Protein AF-A0A285PYS0-F1 (afdb_monomer_lite)

pLDDT: mean 91.94, std 9.46, range [36.16, 98.25]

Sequence (140 aa):
MATPYITSVTALCLIHPGRRFKPFWHPVGSPDKWHIAGQNYPDTSSFFGGQELVDVSEILAKWDVETPLCISASYERAVFDFLHNHIELNNQVVPNVQPSDINDVVDFGRVLGWVSDWEKSGRLRRGPAMRAWLETEDFR

Radius of gyration: 14.46 Å; chains: 1; bounding box: 35×41×35 Å

Secondary structure (DSSP, 8-state):
-PPP-B-HHHHHTSPPTT-SS-SS-S----GGG--BBTTTB---HHHHTTTTEEE-HHHHHHTT---S--EEE-HHHHHHHHHIIIIIIT--PPPS--GGGTTTTS-HHHHHHHHHHHHHTT--SSHHHHHHHHT-----

Foldseek 3Di:
DADKAFAAVLLLQFQAPPHPDRLAPDHSDAPVPTAIDPPNADHPCVLAVCPQKGFCQVVCVVVVHDDPHGIYGHPLVRLLSQCCRACQVPVHDRPDDALVSGVVRYDLVVSLVSLVVCVVVVNGPRSVVSVCRNPDDPPD

Structure (mmCIF, N/CA/C/O backbone):
data_AF-A0A285PYS0-F1
#
_entry.id   AF-A0A285PYS0-F1
#
loop_
_atom_site.group_PDB
_atom_site.id
_atom_site.type_symbol
_atom_site.label_atom_id
_atom_site.label_alt_id
_atom_site.label_comp_id
_atom_site.label_asym_id
_atom_site.label_entity_id
_atom_site.label_seq_id
_atom_site.pdbx_PDB_ins_code
_atom_site.Cartn_x
_atom_site.Cartn_y
_atom_site.Cartn_z
_atom_site.occupancy
_atom_site.B_iso_or_equiv
_atom_site.auth_seq_id
_atom_site.auth_comp_id
_atom_site.auth_asym_id
_atom_site.auth_atom_id
_atom_site.pdbx_PDB_model_num
ATOM 1 N N . MET A 1 1 ? -6.556 -17.733 -4.232 1.00 53.75 1 MET A N 1
ATOM 2 C CA . MET A 1 1 ? -5.281 -17.232 -3.678 1.00 53.75 1 MET A CA 1
ATOM 3 C C . MET A 1 1 ? -5.115 -15.804 -4.155 1.00 53.75 1 MET A C 1
ATOM 5 O O . MET A 1 1 ? -5.383 -15.566 -5.327 1.00 53.75 1 MET A O 1
ATOM 9 N N . ALA A 1 2 ? -4.786 -14.871 -3.261 1.00 71.25 2 ALA A N 1
ATOM 10 C CA . ALA A 1 2 ? -4.472 -13.500 -3.655 1.00 71.25 2 ALA A CA 1
ATOM 11 C C . ALA A 1 2 ? -3.157 -13.488 -4.448 1.00 71.25 2 ALA A C 1
ATOM 13 O O . ALA A 1 2 ? -2.233 -14.234 -4.122 1.00 71.25 2 ALA A O 1
ATOM 14 N N . THR A 1 3 ? -3.097 -12.693 -5.513 1.00 83.25 3 THR A N 1
ATOM 15 C CA . THR A 1 3 ? -1.880 -12.512 -6.312 1.00 83.25 3 THR A CA 1
ATOM 16 C C . THR A 1 3 ? -0.837 -11.794 -5.456 1.00 83.25 3 THR A C 1
ATOM 18 O O . THR A 1 3 ? -1.152 -10.710 -4.971 1.00 83.25 3 THR A O 1
ATOM 21 N N . PRO A 1 4 ? 0.377 -12.338 -5.257 1.00 93.50 4 PRO A N 1
ATOM 22 C CA . PRO A 1 4 ? 1.436 -11.625 -4.548 1.00 93.50 4 PRO A CA 1
ATOM 23 C C . PRO A 1 4 ? 1.763 -10.298 -5.238 1.00 93.50 4 PRO A C 1
ATOM 25 O O . PRO A 1 4 ? 1.860 -10.245 -6.466 1.00 93.50 4 PRO A O 1
ATOM 28 N N . TYR A 1 5 ? 1.947 -9.238 -4.454 1.00 96.62 5 TYR A N 1
ATOM 29 C CA . TYR A 1 5 ? 2.272 -7.908 -4.967 1.00 96.62 5 TYR A CA 1
ATOM 30 C C . TYR A 1 5 ? 3.245 -7.170 -4.041 1.00 96.62 5 TYR A C 1
ATOM 32 O O . TYR A 1 5 ? 3.261 -7.395 -2.828 1.00 96.62 5 TYR A O 1
ATOM 40 N N . ILE A 1 6 ? 4.058 -6.292 -4.629 1.00 97.31 6 ILE A N 1
ATOM 41 C CA . ILE A 1 6 ? 4.974 -5.390 -3.923 1.00 97.31 6 ILE A CA 1
ATOM 42 C C . ILE A 1 6 ? 4.145 -4.309 -3.225 1.00 97.31 6 ILE A C 1
ATOM 44 O O . ILE A 1 6 ? 3.257 -3.727 -3.839 1.00 97.31 6 ILE A O 1
ATOM 48 N N . THR A 1 7 ? 4.400 -4.020 -1.953 1.00 97.81 7 THR A N 1
ATOM 49 C CA . THR A 1 7 ? 3.597 -3.052 -1.192 1.00 97.81 7 THR A CA 1
ATOM 50 C C . THR A 1 7 ? 4.441 -2.206 -0.239 1.00 97.81 7 THR A C 1
ATOM 52 O O . THR A 1 7 ? 5.672 -2.284 -0.242 1.00 97.81 7 THR A O 1
ATOM 55 N N . SER A 1 8 ? 3.780 -1.388 0.587 1.00 95.81 8 SER A N 1
ATOM 56 C CA . SER A 1 8 ? 4.389 -0.621 1.670 1.00 95.81 8 SER A CA 1
ATOM 57 C C . SER A 1 8 ? 5.543 0.259 1.157 1.00 95.81 8 SER A C 1
ATOM 59 O O . SER A 1 8 ? 5.516 0.730 0.021 1.00 95.81 8 SER A O 1
ATOM 61 N N . VAL A 1 9 ? 6.569 0.493 1.976 1.00 95.19 9 VAL A N 1
ATOM 62 C CA . VAL A 1 9 ? 7.722 1.343 1.647 1.00 95.19 9 VAL A CA 1
ATOM 63 C C . VAL A 1 9 ? 8.399 0.917 0.341 1.00 95.19 9 VAL A C 1
ATOM 65 O O . VAL A 1 9 ? 8.820 1.777 -0.424 1.00 95.19 9 VAL A O 1
ATOM 68 N N . THR A 1 10 ? 8.452 -0.383 0.024 1.00 95.75 10 THR A N 1
ATOM 69 C CA . THR A 1 10 ? 9.021 -0.851 -1.248 1.00 95.75 10 THR A CA 1
ATOM 70 C C . THR A 1 10 ? 8.260 -0.287 -2.445 1.00 95.75 10 THR A C 1
ATOM 72 O O . THR A 1 10 ? 8.890 0.251 -3.352 1.00 95.75 10 THR A O 1
ATOM 75 N N . ALA A 1 11 ? 6.925 -0.336 -2.431 1.00 96.44 11 ALA A N 1
ATOM 76 C CA . ALA A 1 11 ? 6.103 0.248 -3.491 1.00 96.44 11 ALA A CA 1
ATOM 77 C C . ALA A 1 11 ? 6.235 1.781 -3.558 1.00 96.44 11 ALA A C 1
ATOM 79 O O . ALA A 1 11 ? 6.265 2.348 -4.646 1.00 96.44 11 ALA A O 1
ATOM 80 N N . LEU A 1 12 ? 6.409 2.463 -2.419 1.00 96.00 12 LEU A N 1
ATOM 81 C CA . LEU A 1 12 ? 6.670 3.912 -2.394 1.00 96.00 12 LEU A CA 1
ATOM 82 C C . LEU A 1 12 ? 8.038 4.292 -2.988 1.00 96.00 12 LEU A C 1
ATOM 84 O O . LEU A 1 12 ? 8.237 5.437 -3.391 1.00 96.00 12 LEU A O 1
ATOM 88 N N . CYS A 1 13 ? 8.971 3.342 -3.072 1.00 94.38 13 CYS A N 1
ATOM 89 C CA . CYS A 1 13 ? 10.262 3.519 -3.732 1.00 94.38 13 CYS A CA 1
ATOM 90 C C . CYS A 1 13 ? 10.234 3.188 -5.239 1.00 94.38 13 CYS A C 1
ATOM 92 O O . CYS A 1 13 ? 11.253 3.382 -5.915 1.00 94.38 13 CYS A O 1
ATOM 94 N N . LEU A 1 14 ? 9.114 2.687 -5.775 1.00 93.69 14 LEU A N 1
ATOM 95 C CA . LEU A 1 14 ? 8.938 2.396 -7.199 1.00 93.69 14 LEU A CA 1
ATOM 96 C C . LEU A 1 14 ? 8.365 3.608 -7.935 1.00 93.69 14 LEU A C 1
ATOM 98 O O . LEU A 1 14 ? 7.509 4.319 -7.421 1.00 93.69 14 LEU A O 1
ATOM 102 N N . ILE A 1 15 ? 8.810 3.831 -9.173 1.00 92.69 15 ILE A N 1
ATOM 103 C CA . ILE A 1 15 ? 8.107 4.741 -10.083 1.00 92.69 15 ILE A CA 1
ATOM 104 C C . ILE A 1 15 ? 6.985 3.938 -10.737 1.00 92.69 15 ILE A C 1
ATOM 106 O O . ILE A 1 15 ? 7.254 2.931 -11.387 1.00 92.69 15 ILE A O 1
ATOM 110 N N . HIS A 1 16 ? 5.737 4.370 -10.583 1.00 93.12 16 HIS A N 1
ATOM 111 C CA . HIS A 1 16 ? 4.601 3.724 -11.241 1.00 93.12 16 HIS A CA 1
ATOM 112 C C . HIS A 1 16 ? 4.358 4.269 -12.656 1.00 93.12 16 HIS A C 1
ATOM 114 O O . HIS A 1 16 ? 4.585 5.459 -12.906 1.00 93.12 16 HIS A O 1
ATOM 120 N N . PRO A 1 17 ? 3.838 3.444 -13.586 1.00 89.69 17 PRO A N 1
ATOM 121 C CA . PRO A 1 17 ? 3.394 3.916 -14.893 1.00 89.69 17 PRO A CA 1
ATOM 122 C C . PRO A 1 17 ? 2.438 5.106 -14.783 1.00 89.69 17 PRO A C 1
ATOM 124 O O . PRO A 1 17 ? 1.552 5.145 -13.930 1.00 89.69 17 PRO A O 1
ATOM 127 N N . GLY A 1 18 ? 2.632 6.105 -15.644 1.00 88.31 18 GLY A N 1
ATOM 128 C CA . GLY A 1 18 ? 1.824 7.328 -15.647 1.00 88.31 18 GLY A CA 1
ATOM 129 C C . GLY A 1 18 ? 2.113 8.304 -14.499 1.00 88.31 18 GLY A C 1
ATOM 130 O O . GLY A 1 18 ? 1.576 9.410 -14.502 1.00 88.31 18 GLY A O 1
ATOM 131 N N . ARG A 1 19 ? 2.984 7.957 -13.542 1.00 89.00 19 ARG A N 1
ATOM 132 C CA . ARG A 1 19 ? 3.444 8.865 -12.485 1.00 89.00 19 ARG A CA 1
ATOM 133 C C . ARG A 1 19 ? 4.843 9.382 -12.819 1.00 89.00 19 ARG A C 1
ATOM 135 O O . ARG A 1 19 ? 5.711 8.641 -13.268 1.00 89.00 19 ARG A O 1
ATOM 142 N N . ARG A 1 20 ? 5.063 10.681 -12.601 1.00 85.69 20 ARG A N 1
ATOM 143 C CA . ARG A 1 20 ? 6.348 11.337 -12.901 1.00 85.69 20 ARG A CA 1
ATOM 144 C C . ARG A 1 20 ? 7.409 11.078 -11.830 1.00 85.69 20 ARG A C 1
ATOM 146 O O . ARG A 1 20 ? 8.593 11.033 -12.148 1.00 85.69 20 ARG A O 1
ATOM 153 N N . PHE A 1 21 ? 6.977 10.923 -10.582 1.00 88.50 21 PHE A N 1
ATOM 154 C CA . PHE A 1 21 ? 7.842 10.762 -9.422 1.00 88.50 21 PHE A CA 1
ATOM 155 C C . PHE A 1 21 ? 7.371 9.582 -8.569 1.00 88.50 21 PHE A C 1
ATOM 157 O O . PHE A 1 21 ? 6.190 9.213 -8.589 1.00 88.50 21 PHE A O 1
ATOM 164 N N . LYS A 1 22 ? 8.318 8.983 -7.847 1.00 91.00 22 LYS A N 1
ATOM 165 C CA . LYS A 1 22 ? 8.036 8.069 -6.740 1.00 91.00 22 LYS A CA 1
ATOM 166 C C . LYS A 1 22 ? 7.872 8.886 -5.449 1.00 91.00 22 LYS A C 1
ATOM 168 O O . LYS A 1 22 ? 8.577 9.888 -5.325 1.00 91.00 22 LYS A O 1
ATOM 173 N N . PRO A 1 23 ? 6.997 8.484 -4.515 1.00 90.56 23 PRO A N 1
ATOM 174 C CA . PRO A 1 23 ? 6.789 9.221 -3.275 1.00 90.56 23 PRO A CA 1
ATOM 175 C C . PRO A 1 23 ? 8.026 9.249 -2.383 1.00 90.56 23 PRO A C 1
ATOM 177 O O . PRO A 1 23 ? 8.376 10.288 -1.845 1.00 90.56 23 PRO A O 1
ATOM 180 N N . PHE A 1 24 ? 8.717 8.116 -2.232 1.00 89.38 24 PHE A N 1
ATOM 181 C CA . PHE A 1 24 ? 9.815 8.011 -1.279 1.00 89.38 24 PHE A CA 1
ATOM 182 C C . PHE A 1 24 ? 11.168 8.042 -1.993 1.00 89.38 24 PHE A C 1
ATOM 184 O O . PHE A 1 24 ? 11.454 7.256 -2.902 1.00 89.38 24 PHE A O 1
ATOM 191 N N . TRP A 1 25 ? 12.023 8.983 -1.591 1.00 82.19 25 TRP A N 1
ATOM 192 C CA . TRP A 1 25 ? 13.272 9.292 -2.292 1.00 82.19 25 TRP A CA 1
ATOM 193 C C . TRP A 1 25 ? 14.320 8.169 -2.200 1.00 82.19 25 TRP A C 1
ATOM 195 O O . TRP A 1 25 ? 15.212 8.077 -3.050 1.00 82.19 25 TRP A O 1
ATOM 205 N N . HIS A 1 26 ? 14.180 7.264 -1.231 1.00 86.19 26 HIS A N 1
ATOM 206 C CA . HIS A 1 26 ? 15.090 6.143 -1.022 1.00 86.19 26 HIS A CA 1
ATOM 207 C C . HIS A 1 26 ? 15.095 5.136 -2.187 1.00 86.19 26 HIS A C 1
ATOM 209 O O . HIS A 1 26 ? 14.102 4.981 -2.905 1.00 86.19 26 H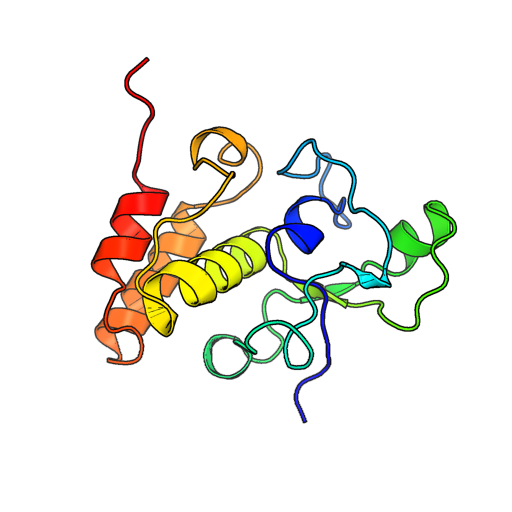IS A O 1
ATOM 215 N N . PRO A 1 27 ? 16.217 4.434 -2.426 1.00 86.12 27 PRO A N 1
ATOM 216 C CA . PRO A 1 27 ? 16.259 3.347 -3.400 1.00 86.12 27 PRO A CA 1
ATOM 217 C C . PRO A 1 27 ? 15.331 2.197 -2.979 1.00 86.12 27 PRO A C 1
ATOM 219 O O . PRO A 1 27 ? 15.140 1.954 -1.790 1.00 86.12 27 PRO A O 1
ATOM 222 N N . VAL A 1 28 ? 14.796 1.455 -3.955 1.00 87.31 28 VAL A N 1
ATOM 223 C CA . VAL A 1 28 ? 13.909 0.299 -3.701 1.00 87.31 28 VAL A CA 1
ATOM 224 C C . VAL A 1 28 ? 14.608 -0.835 -2.932 1.00 87.31 28 VAL A C 1
ATOM 226 O O . VAL A 1 28 ? 13.960 -1.602 -2.225 1.00 87.31 28 VAL A O 1
ATOM 229 N N . GLY A 1 29 ? 15.939 -0.908 -3.011 1.00 87.25 29 GLY A N 1
ATOM 230 C CA . GLY A 1 29 ? 16.727 -1.962 -2.378 1.00 87.25 29 GLY A CA 1
ATOM 231 C C . GLY A 1 29 ? 16.666 -3.287 -3.141 1.00 87.25 29 GLY A C 1
ATOM 232 O O . GLY A 1 29 ? 16.047 -3.394 -4.199 1.00 87.25 29 GLY A O 1
ATOM 233 N N . SER A 1 30 ? 17.353 -4.296 -2.614 1.00 88.69 30 SER A N 1
ATOM 234 C CA . SER A 1 30 ? 17.440 -5.618 -3.233 1.00 88.69 30 SER A CA 1
ATOM 235 C C . SER A 1 30 ? 16.121 -6.406 -3.095 1.00 88.69 30 SER A C 1
ATOM 237 O O . SER A 1 30 ? 15.444 -6.258 -2.072 1.00 88.69 30 SER A O 1
ATOM 239 N N . PRO A 1 31 ? 15.738 -7.241 -4.087 1.00 90.06 31 PRO A N 1
ATOM 240 C CA . PRO A 1 31 ? 14.453 -7.953 -4.094 1.00 90.06 31 PRO A CA 1
ATOM 241 C C . PRO A 1 31 ? 14.159 -8.830 -2.873 1.00 90.06 31 PRO A C 1
ATOM 243 O O . PRO A 1 31 ? 13.007 -8.970 -2.476 1.00 90.06 31 PRO A O 1
ATOM 246 N N . ASP A 1 32 ? 15.188 -9.380 -2.230 1.00 89.94 32 ASP A N 1
ATOM 247 C CA . ASP A 1 32 ? 15.081 -10.179 -1.002 1.00 89.94 32 ASP A CA 1
ATOM 248 C C . ASP A 1 32 ? 14.565 -9.381 0.210 1.00 89.94 32 ASP A C 1
ATOM 250 O O . ASP A 1 32 ? 14.097 -9.967 1.186 1.00 89.94 32 ASP A O 1
ATOM 254 N N . LYS A 1 33 ? 14.626 -8.045 0.148 1.00 91.12 33 LYS A N 1
ATOM 255 C CA . LYS A 1 33 ? 14.170 -7.131 1.208 1.00 91.12 33 LYS A CA 1
ATOM 256 C C . LYS A 1 33 ? 12.833 -6.468 0.902 1.00 91.12 33 LYS A C 1
ATOM 258 O O . LYS A 1 33 ? 12.368 -5.645 1.688 1.00 91.12 33 LYS A O 1
ATOM 263 N N . TRP A 1 34 ? 12.233 -6.770 -0.243 1.00 95.50 34 TRP A N 1
ATOM 264 C CA . TRP A 1 34 ? 10.980 -6.151 -0.647 1.00 95.50 34 TRP A CA 1
ATOM 265 C C . TRP A 1 34 ? 9.827 -6.593 0.246 1.00 95.50 34 TRP A C 1
ATOM 267 O O . TRP A 1 34 ? 9.738 -7.754 0.637 1.00 95.50 34 TRP A O 1
ATOM 277 N N . HIS A 1 35 ? 8.914 -5.672 0.5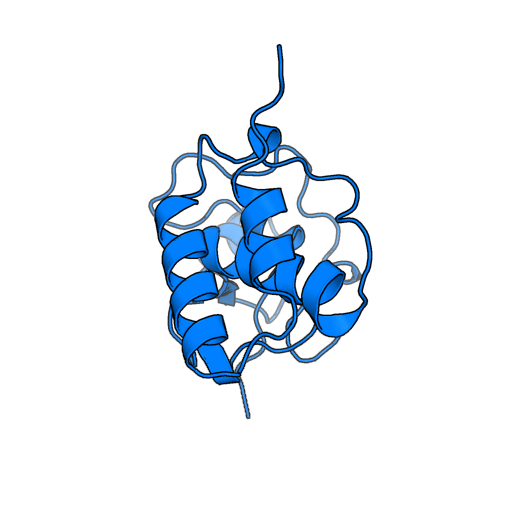37 1.00 96.56 35 HIS A N 1
ATOM 278 C CA . HIS A 1 35 ? 7.652 -5.987 1.192 1.00 96.56 35 HIS A CA 1
ATOM 279 C C . HIS A 1 35 ? 6.681 -6.579 0.168 1.00 96.56 35 HIS A C 1
ATOM 281 O O . HIS A 1 35 ? 6.225 -5.887 -0.743 1.00 96.56 35 HIS A O 1
ATOM 287 N N . ILE A 1 36 ? 6.368 -7.863 0.328 1.00 97.06 36 ILE A N 1
ATOM 288 C CA . ILE A 1 36 ? 5.517 -8.645 -0.566 1.00 97.06 36 ILE A CA 1
ATOM 289 C C . ILE A 1 36 ? 4.303 -9.138 0.221 1.00 97.06 36 ILE A C 1
ATOM 291 O O . ILE A 1 36 ? 4.416 -9.932 1.165 1.00 97.06 36 ILE A O 1
A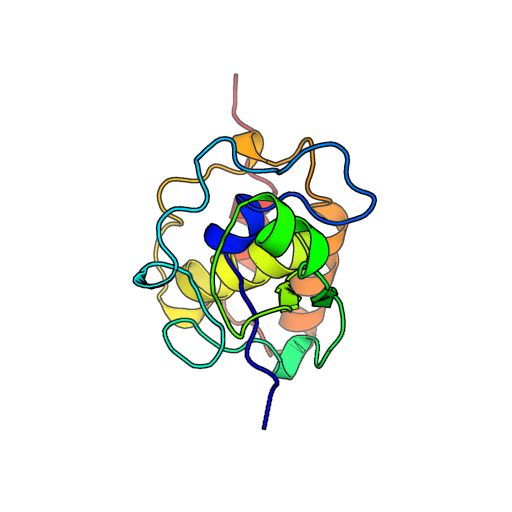TOM 295 N N . ALA A 1 37 ? 3.126 -8.672 -0.187 1.00 97.06 37 ALA A N 1
ATOM 296 C CA . ALA A 1 37 ? 1.861 -9.029 0.438 1.00 97.06 37 ALA A CA 1
ATOM 297 C C . ALA A 1 37 ? 1.604 -10.542 0.364 1.00 97.06 37 ALA A C 1
ATOM 299 O O . ALA A 1 37 ? 1.762 -11.174 -0.684 1.00 97.06 37 ALA A O 1
ATOM 300 N N . GLY A 1 38 ? 1.218 -11.127 1.499 1.00 92.00 38 GLY A N 1
ATOM 301 C CA . GLY A 1 38 ? 0.957 -12.560 1.643 1.00 92.00 38 GLY A CA 1
ATOM 302 C C . GLY A 1 38 ? 2.210 -13.433 1.780 1.00 92.00 38 GLY A C 1
ATOM 303 O O . GLY A 1 38 ? 2.070 -14.644 1.932 1.00 92.00 38 GLY A O 1
ATOM 304 N N . GLN A 1 39 ? 3.415 -12.849 1.745 1.00 93.50 39 GLN A N 1
ATOM 305 C CA . GLN A 1 39 ? 4.676 -13.568 1.962 1.00 93.50 39 GLN A CA 1
ATOM 306 C C . GLN A 1 39 ? 5.379 -13.092 3.236 1.00 93.50 39 GLN A C 1
ATOM 308 O O . GLN A 1 39 ? 5.358 -13.782 4.252 1.00 93.50 39 GLN A O 1
ATOM 313 N N . ASN A 1 40 ? 5.980 -11.903 3.190 1.00 94.12 40 ASN A N 1
ATOM 314 C CA . ASN A 1 40 ? 6.675 -11.269 4.314 1.00 94.12 40 ASN A CA 1
ATOM 315 C C . ASN A 1 40 ? 5.994 -9.962 4.763 1.00 94.12 40 ASN A C 1
ATOM 317 O O . ASN A 1 40 ? 6.501 -9.278 5.649 1.00 94.12 40 ASN A O 1
ATOM 321 N N . TYR A 1 41 ? 4.842 -9.629 4.171 1.00 96.56 41 TYR A N 1
ATOM 322 C CA . TYR A 1 41 ? 4.004 -8.492 4.534 1.00 96.56 41 TYR A CA 1
ATOM 323 C C . TYR A 1 41 ? 2.520 -8.898 4.609 1.00 96.56 41 TYR A C 1
ATOM 325 O O . TYR A 1 41 ? 2.106 -9.794 3.864 1.00 96.56 41 TYR A O 1
ATOM 333 N N . PRO A 1 42 ? 1.692 -8.268 5.468 1.00 95.19 42 PRO A N 1
ATOM 334 C CA . PRO A 1 42 ? 0.262 -8.567 5.532 1.00 95.19 42 PRO A CA 1
ATOM 335 C C . PRO A 1 42 ? -0.465 -8.369 4.199 1.00 95.19 42 PRO A C 1
ATOM 337 O O . PRO A 1 42 ? -0.234 -7.393 3.489 1.00 95.19 42 PRO A O 1
ATOM 340 N N . ASP A 1 43 ? -1.381 -9.285 3.888 1.00 94.06 43 ASP A N 1
ATOM 341 C CA . ASP A 1 43 ? -2.249 -9.198 2.714 1.00 94.06 43 ASP A CA 1
ATOM 342 C C . ASP A 1 43 ? -3.516 -8.382 3.023 1.00 94.06 43 ASP A C 1
ATOM 344 O O . ASP A 1 43 ? -4.317 -8.750 3.888 1.00 94.06 43 ASP A O 1
ATOM 348 N N . THR A 1 44 ? -3.724 -7.286 2.291 1.00 95.31 44 THR A N 1
ATOM 349 C CA . THR A 1 44 ? -4.917 -6.429 2.399 1.00 95.31 44 THR A CA 1
ATOM 350 C C . THR A 1 44 ? -5.939 -6.678 1.287 1.00 95.31 44 THR A C 1
ATOM 352 O O . THR A 1 44 ? -6.903 -5.924 1.140 1.00 95.31 44 THR A O 1
ATOM 355 N N . SER A 1 45 ? -5.817 -7.776 0.534 1.00 93.56 45 SER A N 1
ATOM 356 C CA . SER A 1 45 ? -6.762 -8.143 -0.533 1.00 93.56 45 SER A CA 1
ATOM 357 C C . SER A 1 45 ? -8.195 -8.336 -0.037 1.00 93.56 45 SER A C 1
ATOM 359 O O . SER A 1 45 ? -9.133 -8.212 -0.815 1.00 93.56 45 SER A O 1
ATOM 361 N N . SER A 1 46 ? -8.413 -8.576 1.258 1.00 92.69 46 SER A N 1
ATOM 362 C CA . SER A 1 46 ? -9.770 -8.584 1.815 1.00 92.69 46 SER A CA 1
ATOM 363 C C . SER A 1 46 ? -10.434 -7.198 1.798 1.00 92.69 46 SER A C 1
ATOM 365 O O . SER A 1 46 ? -11.661 -7.115 1.848 1.00 92.69 46 SER A O 1
ATOM 367 N N . PHE A 1 47 ? -9.664 -6.108 1.777 1.00 94.50 47 PHE A N 1
ATOM 368 C CA . PHE A 1 47 ? -10.169 -4.736 1.695 1.00 94.50 47 PHE A CA 1
ATOM 369 C C . PHE A 1 47 ? -10.381 -4.318 0.236 1.00 94.50 47 PHE A C 1
ATOM 371 O O . PHE A 1 47 ? -11.448 -3.823 -0.103 1.00 94.50 47 PHE A O 1
ATOM 378 N N . PHE A 1 48 ? -9.408 -4.584 -0.640 1.00 94.56 48 PHE A N 1
ATOM 379 C CA . PHE A 1 48 ? -9.393 -4.019 -1.999 1.00 94.56 48 PHE A CA 1
ATOM 380 C C . PHE A 1 48 ? -9.555 -5.043 -3.127 1.00 94.56 48 PHE A C 1
ATOM 382 O O . PHE A 1 48 ? -9.733 -4.674 -4.288 1.00 94.56 48 PHE A O 1
ATOM 389 N N . GLY A 1 49 ? -9.446 -6.340 -2.839 1.00 93.25 49 GLY A N 1
ATOM 390 C CA . GLY A 1 49 ? -9.240 -7.351 -3.873 1.00 93.25 49 GLY A CA 1
ATOM 391 C C . GLY A 1 49 ? -8.052 -6.972 -4.765 1.00 93.25 49 GLY A C 1
ATOM 392 O O . GLY A 1 49 ? -6.954 -6.696 -4.276 1.00 93.25 49 GLY A O 1
ATOM 393 N N . GLY A 1 50 ? -8.295 -6.914 -6.076 1.00 93.50 50 GLY A N 1
ATOM 394 C CA . GLY A 1 50 ? -7.317 -6.461 -7.070 1.00 93.50 50 GLY A CA 1
ATOM 395 C C . GLY A 1 50 ? -7.324 -4.954 -7.364 1.00 93.50 50 GLY A C 1
ATOM 396 O O . GLY A 1 50 ? -6.577 -4.520 -8.234 1.00 93.50 50 GLY A O 1
ATOM 397 N N . GLN A 1 51 ? -8.164 -4.154 -6.696 1.00 94.88 51 GLN A N 1
ATOM 398 C CA . GLN A 1 51 ? -8.174 -2.701 -6.896 1.00 94.88 51 GLN A CA 1
ATOM 399 C C . GLN A 1 51 ? -6.851 -2.087 -6.439 1.00 94.88 51 GLN A C 1
ATOM 401 O O . GLN A 1 51 ? -6.231 -2.581 -5.497 1.00 94.88 51 GLN A O 1
ATOM 406 N N . GLU A 1 52 ? -6.433 -0.997 -7.086 1.00 95.94 52 GLU A N 1
ATOM 407 C CA . GLU A 1 52 ? -5.189 -0.295 -6.743 1.00 95.94 52 GLU A CA 1
ATOM 408 C C . GLU A 1 52 ? -3.931 -1.164 -6.865 1.00 95.94 52 GLU A C 1
ATOM 410 O O . GLU A 1 52 ? -2.939 -0.933 -6.181 1.00 95.94 52 GLU A O 1
ATOM 415 N N . LEU A 1 53 ? -3.970 -2.171 -7.736 1.00 96.75 53 LEU A N 1
ATOM 416 C CA . LEU A 1 53 ? -2.785 -2.885 -8.187 1.00 96.75 53 LEU A CA 1
ATOM 417 C C . LEU A 1 53 ? -2.336 -2.324 -9.534 1.00 96.75 53 LEU A C 1
ATOM 419 O O . LEU A 1 53 ? -3.152 -2.007 -10.400 1.00 96.75 53 LEU A O 1
ATOM 423 N N . VAL A 1 54 ? -1.027 -2.198 -9.691 1.00 96.50 54 VAL A N 1
ATOM 424 C CA . VAL A 1 54 ? -0.366 -1.563 -10.826 1.00 96.50 54 VAL A CA 1
ATOM 425 C C . VAL A 1 54 ? 0.682 -2.522 -11.373 1.00 96.50 54 VAL A C 1
ATOM 427 O O . VAL A 1 54 ? 1.464 -3.093 -10.612 1.00 96.50 54 VAL A O 1
ATOM 430 N N . ASP A 1 55 ? 0.700 -2.696 -12.691 1.00 95.62 55 ASP A N 1
ATOM 431 C CA . ASP A 1 55 ? 1.763 -3.436 -13.368 1.00 95.62 55 ASP A CA 1
ATOM 432 C C . ASP A 1 55 ? 3.029 -2.571 -13.423 1.00 95.62 55 ASP A C 1
ATOM 434 O O . ASP A 1 55 ? 3.011 -1.452 -13.930 1.00 95.62 55 ASP A O 1
ATOM 438 N N . VAL A 1 56 ? 4.124 -3.074 -12.864 1.00 95.25 56 VAL A N 1
ATOM 439 C CA . VAL A 1 56 ? 5.431 -2.407 -12.804 1.00 95.25 56 VAL A CA 1
ATOM 440 C C . VAL A 1 56 ? 6.507 -3.172 -13.581 1.00 95.25 56 VAL A C 1
ATOM 442 O O . VAL A 1 56 ? 7.684 -2.824 -13.485 1.00 95.25 56 VAL A O 1
ATOM 445 N N . SER A 1 57 ? 6.129 -4.181 -14.376 1.00 93.62 57 SER A N 1
ATOM 446 C CA . SER A 1 57 ? 7.053 -5.033 -15.143 1.00 93.62 57 SER A CA 1
ATOM 447 C C . SER A 1 57 ? 8.035 -4.232 -15.995 1.00 93.62 57 SER A C 1
ATOM 449 O O . SER A 1 57 ? 9.242 -4.450 -15.917 1.00 93.62 57 SER A O 1
ATOM 451 N N . GLU A 1 58 ? 7.549 -3.244 -16.750 1.00 91.25 58 GLU A N 1
ATOM 452 C CA . GLU A 1 58 ? 8.403 -2.402 -17.594 1.00 91.25 58 GLU A CA 1
ATOM 453 C C . GLU A 1 58 ? 9.426 -1.590 -16.792 1.00 91.25 58 GLU A C 1
ATOM 455 O O . GLU A 1 58 ? 10.534 -1.341 -17.266 1.00 91.25 58 GLU A O 1
ATOM 460 N N . ILE A 1 59 ? 9.060 -1.141 -15.589 1.00 91.44 59 ILE A N 1
ATOM 461 C CA . ILE A 1 59 ? 9.945 -0.346 -14.731 1.00 91.44 59 ILE A CA 1
ATOM 462 C C . ILE A 1 59 ? 11.012 -1.239 -14.110 1.00 91.44 59 ILE A C 1
ATOM 464 O O . ILE A 1 59 ? 12.188 -0.881 -14.132 1.00 91.44 59 ILE A O 1
ATOM 468 N N . LEU A 1 60 ? 10.623 -2.417 -13.623 1.00 91.69 60 LEU A N 1
ATOM 469 C CA . LEU A 1 60 ? 11.558 -3.389 -13.062 1.00 91.69 60 LEU A CA 1
ATOM 470 C C . LEU A 1 60 ? 12.540 -3.904 -14.119 1.00 91.69 60 LEU A C 1
ATOM 472 O O . LEU A 1 60 ? 13.738 -3.971 -13.850 1.00 91.69 60 LEU A O 1
ATOM 476 N N . ALA A 1 61 ? 12.064 -4.152 -15.343 1.00 90.56 61 ALA A N 1
ATOM 477 C CA . ALA A 1 61 ? 12.915 -4.524 -16.470 1.00 90.56 61 ALA A CA 1
ATOM 478 C C . ALA A 1 61 ? 13.931 -3.422 -16.817 1.00 90.56 61 ALA A C 1
ATOM 480 O O . ALA A 1 61 ? 15.101 -3.709 -17.052 1.00 90.56 61 ALA A O 1
ATOM 481 N N . LYS A 1 62 ? 13.525 -2.143 -16.797 1.00 88.88 62 LYS A N 1
ATOM 482 C CA . LYS A 1 62 ? 14.444 -1.005 -17.014 1.00 88.88 62 LYS A CA 1
ATOM 483 C C . LYS A 1 62 ? 15.506 -0.870 -15.926 1.00 88.88 62 LYS A C 1
ATOM 485 O O . LYS A 1 62 ? 16.537 -0.248 -16.169 1.00 88.88 62 LYS A O 1
ATOM 490 N N . TRP A 1 63 ? 15.240 -1.387 -14.734 1.00 87.50 63 TRP A N 1
ATOM 491 C CA . TRP A 1 63 ? 16.174 -1.379 -13.610 1.00 87.50 63 TRP A CA 1
ATOM 492 C C . TRP A 1 63 ? 17.009 -2.658 -13.518 1.00 87.50 63 TRP A C 1
ATOM 494 O O . TRP A 1 63 ? 17.741 -2.811 -12.545 1.00 87.50 63 TRP A O 1
ATOM 504 N N . ASP A 1 64 ? 16.911 -3.540 -14.519 1.00 88.06 64 ASP A N 1
ATOM 505 C CA . ASP A 1 64 ? 17.630 -4.817 -14.584 1.00 88.06 64 ASP A CA 1
ATOM 506 C C . ASP A 1 64 ? 17.370 -5.705 -13.353 1.00 88.06 64 ASP A C 1
ATOM 508 O O . ASP A 1 64 ? 18.252 -6.387 -12.832 1.00 88.06 64 ASP A O 1
ATOM 512 N N . VAL A 1 65 ? 16.137 -5.654 -12.830 1.00 86.62 65 VAL A N 1
ATOM 513 C CA . VAL A 1 65 ? 15.736 -6.450 -11.669 1.00 86.62 65 VAL A CA 1
ATOM 514 C C . VAL A 1 65 ? 15.129 -7.771 -12.129 1.00 86.62 65 VAL A C 1
ATOM 516 O O . VAL A 1 65 ? 13.998 -7.816 -12.611 1.00 86.62 65 VAL A O 1
ATOM 519 N N . GLU A 1 66 ? 15.856 -8.866 -11.916 1.00 84.19 66 GLU A N 1
ATOM 520 C CA . GLU A 1 66 ? 15.351 -10.219 -12.154 1.00 84.19 66 GLU A CA 1
ATOM 521 C C . GLU A 1 66 ? 14.377 -10.639 -11.043 1.00 84.19 66 GLU A C 1
ATOM 523 O O . GLU A 1 66 ? 14.770 -11.010 -9.936 1.00 84.19 66 GLU A O 1
ATOM 528 N N . THR A 1 67 ? 13.076 -10.573 -11.323 1.00 84.31 67 THR A N 1
ATOM 529 C CA . THR A 1 67 ? 12.034 -11.009 -10.387 1.00 84.31 67 THR A CA 1
ATOM 530 C C . THR A 1 67 ? 10.785 -11.494 -11.125 1.00 84.31 67 THR A C 1
ATOM 532 O O . THR A 1 67 ? 10.408 -10.909 -12.140 1.00 84.31 67 THR A O 1
ATOM 535 N N . PRO A 1 68 ? 10.096 -12.541 -10.628 1.00 85.88 68 PRO A N 1
ATOM 536 C CA . PRO A 1 68 ? 8.794 -12.941 -11.158 1.00 85.88 68 PRO A CA 1
ATOM 537 C C . PRO A 1 68 ? 7.653 -12.003 -10.717 1.00 85.88 68 PRO A C 1
ATOM 539 O O . PRO A 1 68 ? 6.511 -12.196 -11.134 1.00 85.88 68 PRO A O 1
ATOM 542 N N . LEU A 1 69 ? 7.920 -11.024 -9.842 1.00 90.38 69 LEU A N 1
ATOM 543 C CA . LEU A 1 69 ? 6.922 -10.066 -9.368 1.00 90.38 69 LEU A CA 1
ATOM 544 C C . LEU A 1 69 ? 6.789 -8.888 -10.329 1.00 90.38 69 LEU A C 1
ATOM 546 O O . LEU A 1 69 ? 7.692 -8.067 -10.440 1.00 90.38 69 LEU A O 1
ATOM 550 N N . CYS A 1 70 ? 5.617 -8.765 -10.945 1.00 93.06 70 CYS A N 1
ATOM 551 C CA . CYS A 1 70 ? 5.298 -7.662 -11.855 1.00 93.06 70 CYS A CA 1
ATOM 552 C C . CYS A 1 70 ? 4.235 -6.710 -11.306 1.00 93.06 70 CYS A C 1
ATOM 554 O O . CYS A 1 70 ? 3.918 -5.721 -11.955 1.00 93.06 70 CYS A O 1
ATOM 556 N N . ILE A 1 71 ? 3.655 -7.004 -10.142 1.00 96.31 71 ILE A N 1
ATOM 557 C CA . ILE A 1 71 ? 2.523 -6.254 -9.597 1.00 96.31 71 ILE A CA 1
ATOM 558 C C . ILE A 1 71 ? 2.948 -5.524 -8.327 1.00 96.31 71 ILE A C 1
ATOM 560 O O . ILE A 1 71 ? 3.542 -6.121 -7.429 1.00 96.31 71 ILE A O 1
ATOM 564 N N . SER A 1 72 ? 2.603 -4.243 -8.246 1.00 97.06 72 SER A N 1
ATOM 565 C CA . SER A 1 72 ? 2.779 -3.388 -7.075 1.00 97.06 72 SER A CA 1
ATOM 566 C C . SER A 1 72 ? 1.436 -2.810 -6.631 1.00 97.06 72 SER A C 1
ATOM 568 O O . SER A 1 72 ? 0.539 -2.613 -7.448 1.00 97.06 72 SER A O 1
ATOM 570 N N . ALA A 1 73 ? 1.285 -2.505 -5.348 1.00 97.81 73 ALA A N 1
ATOM 571 C CA . ALA A 1 73 ? 0.236 -1.611 -4.876 1.00 97.81 73 ALA A CA 1
ATOM 572 C C . ALA A 1 73 ? 0.449 -0.212 -5.469 1.00 97.81 73 ALA A C 1
ATOM 574 O O . ALA A 1 73 ? 1.592 0.217 -5.621 1.00 97.81 73 ALA A O 1
ATOM 575 N N . SER A 1 74 ? -0.630 0.520 -5.757 1.00 97.56 74 SER A N 1
ATOM 576 C CA . SER A 1 74 ? -0.572 1.965 -5.994 1.00 97.56 74 SER A CA 1
ATOM 577 C C . SER A 1 74 ? 0.015 2.676 -4.773 1.00 97.56 74 SER A C 1
ATOM 579 O O . SER A 1 74 ? 0.103 2.092 -3.693 1.00 97.56 74 SER A O 1
ATOM 581 N N . TYR A 1 75 ? 0.427 3.937 -4.911 1.00 97.56 75 TYR A N 1
ATOM 582 C CA . TYR A 1 75 ? 1.031 4.643 -3.780 1.00 97.56 75 TYR A CA 1
ATOM 583 C C . TYR A 1 75 ? 0.051 4.774 -2.610 1.00 97.56 75 TYR A C 1
ATOM 585 O O . TYR A 1 75 ? 0.413 4.549 -1.460 1.00 97.56 75 TYR A O 1
ATOM 593 N N . GLU A 1 76 ? -1.212 5.056 -2.912 1.00 97.81 76 GLU A N 1
ATOM 594 C CA . GLU A 1 76 ? -2.278 5.174 -1.927 1.00 97.81 76 GLU A CA 1
ATOM 595 C C . GLU A 1 76 ? -2.519 3.833 -1.214 1.00 97.81 76 GLU A C 1
ATOM 597 O O . GLU A 1 76 ? -2.586 3.790 0.018 1.00 97.81 76 GLU A O 1
ATOM 602 N N . ARG A 1 77 ? -2.593 2.716 -1.957 1.00 97.94 77 ARG A N 1
ATOM 603 C CA . ARG A 1 77 ? -2.743 1.383 -1.347 1.00 97.94 77 ARG A CA 1
ATOM 604 C C . ARG A 1 77 ? -1.497 0.977 -0.565 1.00 97.94 77 ARG A C 1
ATOM 606 O O . ARG A 1 77 ? -1.628 0.392 0.502 1.00 97.94 77 ARG A O 1
ATOM 613 N N . ALA A 1 78 ? -0.304 1.331 -1.032 1.00 97.81 78 ALA A N 1
ATOM 614 C CA . ALA A 1 78 ? 0.939 1.076 -0.314 1.00 97.81 78 ALA A CA 1
ATOM 615 C C . ALA A 1 78 ? 0.985 1.814 1.033 1.00 97.81 78 ALA A C 1
ATOM 617 O O . ALA A 1 78 ? 1.387 1.216 2.032 1.00 97.81 78 ALA A O 1
ATOM 618 N N . VAL A 1 79 ? 0.523 3.072 1.092 1.00 97.94 79 VAL A N 1
ATOM 619 C CA . VAL A 1 79 ? 0.364 3.805 2.360 1.00 97.94 79 VAL A CA 1
ATOM 620 C C . VAL A 1 79 ? -0.675 3.128 3.247 1.00 97.94 79 VAL A C 1
ATOM 622 O O . VAL A 1 79 ? -0.399 2.899 4.422 1.00 97.94 79 VAL A O 1
ATOM 625 N N . PHE A 1 80 ? -1.837 2.740 2.711 1.00 98.25 80 PHE A N 1
ATOM 626 C CA . PHE A 1 80 ? -2.831 2.007 3.500 1.00 98.25 80 PHE A CA 1
ATOM 627 C C . PHE A 1 80 ? -2.251 0.717 4.095 1.00 98.25 80 PHE A C 1
ATOM 629 O O . PHE A 1 80 ? -2.372 0.496 5.298 1.00 98.25 80 PHE A O 1
ATOM 636 N N . ASP A 1 81 ? -1.592 -0.111 3.281 1.00 98.00 81 ASP A N 1
ATOM 637 C CA . ASP A 1 81 ? -0.975 -1.372 3.704 1.00 98.00 81 ASP A CA 1
ATOM 638 C C . ASP A 1 81 ? 0.084 -1.124 4.787 1.00 98.00 81 ASP A C 1
ATOM 640 O O . ASP A 1 81 ? 0.167 -1.868 5.768 1.00 98.00 81 ASP A O 1
ATOM 644 N N . PHE A 1 82 ? 0.850 -0.039 4.646 1.00 97.31 82 PHE A N 1
ATOM 645 C CA . PHE A 1 82 ? 1.858 0.378 5.611 1.00 97.31 82 PHE A CA 1
ATOM 646 C C . PHE A 1 82 ? 1.257 0.746 6.970 1.00 97.31 82 PHE A C 1
ATOM 648 O O . PHE A 1 82 ? 1.674 0.213 8.004 1.00 97.31 82 PHE A O 1
ATOM 655 N N . LEU A 1 83 ? 0.222 1.586 6.976 1.00 97.75 83 LEU A N 1
ATOM 656 C CA . LEU A 1 83 ? -0.492 1.961 8.197 1.00 97.75 83 LEU A CA 1
ATOM 657 C C . LEU A 1 83 ? -1.234 0.772 8.808 1.00 97.75 83 LEU A C 1
ATOM 659 O O . LEU A 1 83 ? -1.230 0.602 10.025 1.00 97.75 83 LEU A O 1
ATOM 663 N N . HIS A 1 84 ? -1.828 -0.085 7.981 1.00 97.81 84 HIS A N 1
ATOM 664 C CA . HIS A 1 84 ? -2.518 -1.281 8.441 1.00 97.81 84 HIS A CA 1
ATOM 665 C C . HIS A 1 84 ? -1.550 -2.232 9.157 1.00 97.81 84 HIS A C 1
ATOM 667 O O . HIS A 1 84 ? -1.841 -2.719 10.247 1.00 97.81 84 HIS A O 1
ATOM 673 N N . ASN A 1 85 ? -0.357 -2.460 8.605 1.00 97.69 85 ASN A N 1
ATOM 674 C CA . ASN A 1 85 ? 0.645 -3.276 9.278 1.00 97.69 85 ASN A CA 1
ATOM 675 C C . ASN A 1 85 ? 1.077 -2.660 10.616 1.00 97.69 85 ASN A C 1
ATOM 677 O O . ASN A 1 85 ? 0.985 -3.319 11.649 1.00 97.69 85 ASN A O 1
ATOM 681 N N . HIS A 1 86 ? 1.549 -1.413 10.629 1.00 97.31 86 HIS A N 1
ATOM 682 C CA . HIS A 1 86 ? 2.151 -0.853 11.842 1.00 97.31 86 HIS A CA 1
ATOM 683 C C . HIS A 1 86 ? 1.111 -0.468 12.893 1.00 97.31 86 HIS A C 1
ATOM 685 O O . HIS A 1 86 ? 1.244 -0.852 14.053 1.00 97.31 86 HIS A O 1
ATOM 691 N N . ILE A 1 87 ? 0.052 0.234 12.499 1.00 97.19 87 ILE A N 1
ATOM 692 C CA . ILE A 1 87 ? -0.943 0.763 13.430 1.00 97.19 87 ILE A CA 1
ATOM 693 C C . ILE A 1 87 ? -2.009 -0.290 13.724 1.00 97.19 87 ILE A C 1
ATOM 695 O O . ILE A 1 87 ? -2.170 -0.662 14.885 1.00 97.19 87 ILE A O 1
ATOM 699 N N . GLU A 1 88 ? -2.730 -0.775 12.707 1.00 97.31 88 GLU A N 1
ATOM 700 C CA . GLU A 1 88 ? -3.896 -1.652 12.910 1.00 97.31 88 GLU A CA 1
ATOM 701 C C . GLU A 1 88 ? -3.497 -3.001 13.520 1.00 97.31 88 GLU A C 1
ATOM 703 O O . GLU A 1 88 ? -4.020 -3.382 14.570 1.00 97.31 88 GLU A O 1
ATOM 708 N N . LEU A 1 89 ? -2.548 -3.705 12.896 1.00 96.88 89 LEU A N 1
ATOM 709 C CA . LEU A 1 89 ? -2.157 -5.049 13.322 1.00 96.88 89 LEU A CA 1
ATOM 710 C C . LEU A 1 89 ? -1.196 -5.041 14.513 1.00 96.88 89 LEU A C 1
ATOM 712 O O . LEU A 1 89 ? -1.352 -5.854 15.423 1.00 96.88 89 LEU A O 1
ATOM 716 N N . ASN A 1 90 ? -0.214 -4.135 14.519 1.00 96.50 90 ASN A N 1
ATOM 717 C CA . ASN A 1 90 ? 0.882 -4.179 15.491 1.00 96.50 90 ASN A CA 1
ATOM 718 C C . ASN A 1 90 ? 0.790 -3.131 16.611 1.00 96.50 90 ASN A C 1
ATOM 720 O O . ASN A 1 90 ? 1.526 -3.248 17.589 1.00 96.50 90 ASN A O 1
ATOM 724 N N . ASN A 1 91 ? -0.111 -2.142 16.530 1.00 96.19 91 ASN A N 1
ATOM 725 C CA . ASN A 1 91 ? -0.200 -1.039 17.500 1.00 96.19 91 ASN A CA 1
ATOM 726 C C . ASN A 1 91 ? 1.151 -0.336 17.744 1.00 96.19 91 ASN A C 1
ATOM 728 O O . ASN A 1 91 ? 1.551 -0.079 18.881 1.00 96.19 91 ASN A O 1
ATOM 732 N N . GLN A 1 92 ? 1.875 -0.072 16.664 1.00 94.88 92 GLN A N 1
ATOM 733 C CA . GLN A 1 92 ? 3.188 0.551 16.668 1.00 94.88 92 GLN A CA 1
ATOM 734 C C . GLN A 1 92 ? 3.148 1.914 15.986 1.00 94.88 92 GLN A C 1
ATOM 736 O O . GLN A 1 92 ? 2.298 2.193 15.138 1.00 94.88 92 GLN A O 1
ATOM 741 N N . VAL A 1 93 ? 4.120 2.748 16.348 1.00 90.06 93 VAL A N 1
ATOM 742 C CA . VAL A 1 93 ? 4.420 3.975 15.612 1.00 90.06 93 VAL A CA 1
ATOM 743 C C . VAL A 1 93 ? 4.952 3.599 14.231 1.00 90.06 93 VAL A C 1
ATOM 745 O O . VAL A 1 93 ? 5.701 2.632 14.084 1.00 90.06 93 VAL A O 1
ATOM 748 N N . VAL A 1 94 ? 4.561 4.373 13.225 1.00 91.50 94 VAL A N 1
ATOM 749 C CA . VAL A 1 94 ? 5.027 4.210 11.850 1.00 91.50 94 VAL A CA 1
ATOM 750 C C . VAL A 1 94 ? 6.501 4.630 11.761 1.00 91.50 94 VAL A C 1
ATOM 752 O O . VAL A 1 94 ? 6.820 5.776 12.085 1.00 91.50 94 VAL A O 1
ATOM 755 N N . PRO A 1 95 ? 7.419 3.735 11.361 1.00 88.19 95 PRO A N 1
ATOM 756 C CA . PRO A 1 95 ? 8.841 4.048 11.354 1.00 88.19 95 PRO A CA 1
ATOM 757 C C . PRO A 1 95 ? 9.268 4.748 10.058 1.00 88.19 95 PRO A C 1
ATOM 759 O O . PRO A 1 95 ? 8.864 4.347 8.971 1.00 88.19 95 PRO A O 1
ATOM 762 N N . ASN A 1 96 ? 10.190 5.708 10.173 1.00 85.88 96 ASN A N 1
ATOM 763 C CA . ASN A 1 96 ? 11.056 6.201 9.087 1.00 85.88 96 ASN A CA 1
ATOM 764 C C . ASN A 1 96 ? 10.379 6.802 7.840 1.00 85.88 96 ASN A C 1
ATOM 766 O O . ASN A 1 96 ? 11.073 7.077 6.868 1.00 85.88 96 ASN A O 1
ATOM 770 N N . VAL A 1 97 ? 9.067 7.016 7.856 1.00 88.88 97 VAL A N 1
ATOM 771 C CA . VAL A 1 97 ? 8.336 7.751 6.820 1.00 88.88 97 VAL A CA 1
ATOM 772 C C . VAL A 1 97 ? 7.395 8.695 7.547 1.00 88.88 97 VAL A C 1
ATOM 774 O O . VAL A 1 97 ? 6.609 8.238 8.381 1.00 88.88 97 VAL A O 1
ATOM 777 N N . GLN A 1 98 ? 7.499 9.992 7.275 1.00 90.75 98 GLN A N 1
ATOM 778 C CA . GLN A 1 98 ? 6.534 10.987 7.726 1.00 90.75 98 GLN A CA 1
ATOM 779 C C . GLN A 1 98 ? 5.519 11.276 6.611 1.00 90.75 98 GLN A C 1
ATOM 781 O O . GLN A 1 98 ? 5.842 11.152 5.429 1.00 90.75 98 GLN A O 1
ATOM 786 N N . PRO A 1 99 ? 4.288 11.681 6.952 1.00 91.81 99 PRO A N 1
ATOM 787 C CA . PRO A 1 99 ? 3.288 12.075 5.960 1.00 91.81 99 PRO A CA 1
ATOM 788 C C . PRO A 1 99 ? 3.792 13.187 5.028 1.00 91.81 99 PRO A C 1
ATOM 790 O O . PRO A 1 99 ? 3.583 13.121 3.817 1.00 91.81 99 PRO A O 1
ATOM 793 N N . SER A 1 100 ? 4.516 14.165 5.578 1.00 91.00 100 SER A N 1
ATOM 794 C CA . SER A 1 100 ? 5.120 15.284 4.844 1.00 91.00 100 SER A CA 1
ATOM 795 C C . SER A 1 100 ? 6.208 14.873 3.849 1.00 91.00 100 SER A C 1
ATOM 797 O O . SER A 1 100 ? 6.516 15.650 2.949 1.00 91.00 100 SER A O 1
ATOM 799 N N . ASP A 1 101 ? 6.761 13.662 3.969 1.00 89.44 101 ASP A N 1
ATOM 800 C CA . ASP A 1 101 ? 7.763 13.147 3.031 1.00 89.44 101 ASP A CA 1
ATOM 801 C C . ASP A 1 101 ? 7.147 12.701 1.698 1.00 89.44 101 ASP A C 1
ATOM 803 O O . ASP A 1 101 ? 7.882 12.533 0.727 1.00 89.44 101 ASP A O 1
ATOM 807 N N . ILE A 1 102 ? 5.835 12.428 1.662 1.00 93.38 102 ILE A N 1
ATOM 808 C CA . ILE A 1 102 ? 5.186 11.738 0.533 1.00 93.38 102 ILE A CA 1
ATOM 809 C C . ILE A 1 102 ? 3.854 12.367 0.083 1.00 93.38 102 ILE A C 1
ATOM 811 O O . ILE A 1 102 ? 3.252 11.899 -0.887 1.00 93.38 102 ILE A O 1
ATOM 815 N N . ASN A 1 103 ? 3.357 13.396 0.777 1.00 92.62 103 ASN A N 1
ATOM 816 C CA . ASN A 1 103 ? 2.042 14.004 0.523 1.00 92.62 103 ASN A CA 1
ATOM 817 C C . ASN A 1 103 ? 1.954 14.828 -0.777 1.00 92.62 103 ASN A C 1
ATOM 819 O O . ASN A 1 103 ? 0.860 15.207 -1.190 1.00 92.62 103 ASN A O 1
ATOM 823 N N . ASP A 1 104 ? 3.078 15.097 -1.437 1.00 90.62 104 ASP A N 1
ATOM 824 C CA . ASP A 1 104 ? 3.145 15.760 -2.740 1.00 90.62 104 ASP A CA 1
ATOM 825 C C . ASP A 1 104 ? 2.855 14.799 -3.909 1.00 90.62 104 ASP A C 1
ATOM 827 O O . ASP A 1 104 ? 2.473 15.235 -4.998 1.00 90.62 104 ASP A O 1
ATOM 831 N N . VAL A 1 105 ? 3.009 13.487 -3.685 1.00 93.62 105 VAL A N 1
ATOM 832 C CA . VAL A 1 105 ? 2.779 12.437 -4.691 1.00 93.62 105 VAL A CA 1
ATOM 833 C C . VAL A 1 105 ? 1.570 11.559 -4.356 1.00 93.62 105 VAL A C 1
ATOM 835 O O . VAL A 1 105 ? 0.888 11.097 -5.276 1.00 93.62 105 VAL A O 1
ATOM 838 N N . VAL A 1 106 ? 1.308 11.303 -3.071 1.00 95.12 106 VAL A N 1
ATOM 839 C CA . VAL A 1 106 ? 0.230 10.408 -2.621 1.00 95.12 106 VAL A CA 1
ATOM 840 C C . VAL A 1 106 ? -1.048 11.186 -2.322 1.00 95.12 106 VAL A C 1
ATOM 842 O O . VAL A 1 106 ? -1.041 12.131 -1.538 1.00 95.12 106 VAL A O 1
ATOM 845 N N . ASP A 1 107 ? -2.179 10.738 -2.874 1.00 95.56 107 ASP A N 1
ATOM 846 C CA . ASP A 1 107 ? -3.493 11.286 -2.523 1.00 95.56 107 ASP A CA 1
ATOM 847 C C . ASP A 1 107 ? -3.969 10.761 -1.155 1.00 95.56 107 ASP A C 1
ATOM 849 O O . ASP A 1 107 ? -4.629 9.723 -1.044 1.00 95.56 107 ASP A O 1
ATOM 853 N N . PHE A 1 108 ? -3.645 11.492 -0.086 1.00 96.19 108 PHE A N 1
ATOM 854 C CA . PHE A 1 108 ? -4.099 11.157 1.267 1.00 96.19 108 PHE A CA 1
ATOM 855 C C . PHE A 1 108 ? -5.603 11.320 1.469 1.00 96.19 108 PHE A C 1
ATOM 857 O O . PHE A 1 108 ? -6.167 10.593 2.285 1.00 96.19 108 PHE A O 1
ATOM 864 N N . GLY A 1 109 ? -6.278 12.192 0.714 1.00 96.69 109 GLY A N 1
ATOM 865 C CA . GLY A 1 109 ? -7.736 12.320 0.777 1.00 96.69 109 GLY A CA 1
ATOM 866 C C . GLY A 1 109 ? -8.420 11.000 0.422 1.00 96.69 109 GLY A C 1
ATOM 867 O O . GLY A 1 109 ? -9.354 10.558 1.098 1.00 96.69 109 GLY A O 1
ATOM 868 N N . ARG A 1 110 ? -7.879 10.306 -0.583 1.00 97.06 110 ARG A N 1
ATOM 869 C CA . ARG A 1 110 ? -8.330 8.971 -0.974 1.00 97.06 110 ARG A CA 1
ATOM 870 C C . ARG A 1 110 ? -8.087 7.919 0.110 1.00 97.06 110 ARG A C 1
ATOM 872 O O . ARG A 1 110 ? -8.999 7.149 0.415 1.00 97.06 110 ARG A O 1
ATOM 879 N N . VAL A 1 111 ? -6.899 7.909 0.720 1.00 98.06 111 VAL A N 1
ATOM 880 C CA . VAL A 1 111 ? -6.567 6.963 1.803 1.00 98.06 111 VAL A CA 1
ATOM 881 C C . VAL A 1 111 ? -7.448 7.206 3.035 1.00 98.06 111 VAL A C 1
ATOM 883 O O . VAL A 1 111 ? -7.986 6.254 3.601 1.00 98.06 111 VAL A O 1
ATOM 886 N N . LEU A 1 112 ? -7.667 8.469 3.415 1.00 98.00 112 LEU A N 1
ATOM 887 C CA . LEU A 1 112 ? -8.573 8.870 4.498 1.00 98.00 112 LEU A CA 1
ATOM 888 C C . LEU A 1 112 ? -10.010 8.390 4.257 1.00 98.00 112 LEU A C 1
ATOM 890 O O . LEU A 1 112 ? -10.664 7.913 5.193 1.00 98.00 112 LEU A O 1
ATOM 894 N N . GLY A 1 113 ? -10.485 8.474 3.010 1.00 97.81 113 GLY A N 1
ATOM 895 C CA . GLY A 1 113 ? -11.773 7.918 2.593 1.00 97.81 113 GLY A CA 1
ATOM 896 C C . GLY A 1 113 ? -11.868 6.421 2.886 1.00 97.81 113 GLY A C 1
ATOM 897 O O . GLY A 1 113 ? -12.770 5.991 3.604 1.00 97.81 113 GLY A O 1
ATOM 898 N N . TRP A 1 114 ? -10.879 5.638 2.439 1.00 98.00 114 TRP A N 1
ATOM 899 C CA . TRP A 1 114 ? -10.843 4.194 2.697 1.00 98.00 114 TRP A CA 1
ATOM 900 C C . TRP A 1 114 ? -10.792 3.855 4.183 1.00 98.00 114 TRP A C 1
ATOM 902 O O . TRP A 1 114 ? -11.551 3.004 4.642 1.00 98.00 114 TRP A O 1
ATOM 912 N N . VAL A 1 115 ? -9.924 4.518 4.952 1.00 98.00 115 VAL A N 1
ATOM 913 C CA . VAL A 1 115 ? -9.828 4.294 6.403 1.00 98.00 115 VAL A CA 1
ATOM 914 C C . VAL A 1 115 ? -11.179 4.552 7.072 1.00 98.00 115 VAL A C 1
ATOM 916 O O . VAL A 1 115 ? -11.622 3.754 7.897 1.00 98.00 115 VAL A O 1
ATOM 919 N N . SER A 1 116 ? -11.864 5.628 6.685 1.00 97.62 116 SER A N 1
ATOM 920 C CA . SER A 1 116 ? -13.173 5.979 7.238 1.00 97.62 116 SER A CA 1
ATOM 921 C C . SER A 1 116 ? -14.253 4.956 6.888 1.00 97.62 116 SER A C 1
ATOM 923 O O . SER A 1 116 ? -15.045 4.587 7.756 1.00 97.62 116 SER A O 1
ATOM 925 N N . ASP A 1 117 ? -14.286 4.473 5.648 1.00 97.44 117 ASP A N 1
ATOM 926 C CA . ASP A 1 117 ? -15.260 3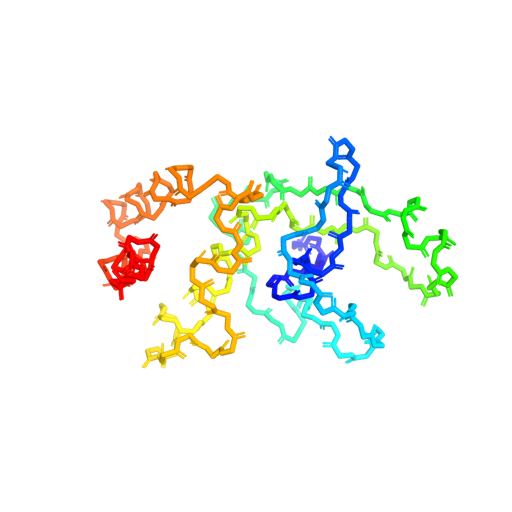.469 5.212 1.00 97.44 117 ASP A CA 1
ATOM 927 C C . ASP 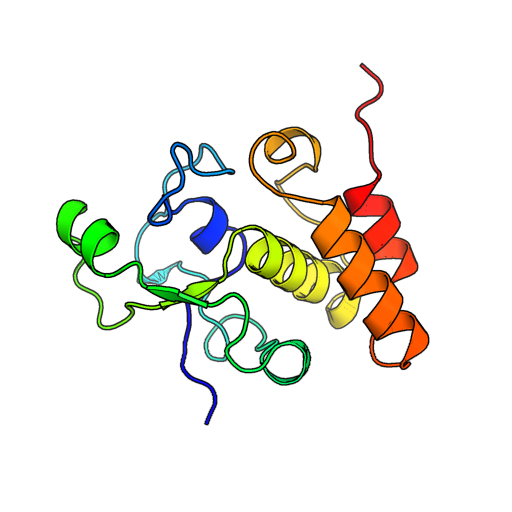A 1 117 ? -15.038 2.130 5.924 1.00 97.44 117 ASP A C 1
ATOM 929 O O . ASP A 1 117 ? -15.983 1.515 6.433 1.00 97.44 117 ASP A O 1
ATOM 933 N N . TRP A 1 118 ? -13.780 1.700 6.046 1.00 97.25 118 TRP A N 1
ATOM 934 C CA . TRP A 1 118 ? -13.457 0.442 6.709 1.00 97.25 118 TRP A CA 1
ATOM 935 C C . TRP A 1 118 ? -13.669 0.489 8.221 1.00 97.25 118 TRP A C 1
ATOM 937 O O . TRP A 1 118 ? -14.157 -0.490 8.789 1.00 97.25 118 TRP A O 1
ATOM 947 N N . GLU A 1 119 ? -13.409 1.624 8.867 1.00 96.00 119 GLU A N 1
ATOM 948 C CA . GLU A 1 119 ? -13.774 1.844 10.269 1.00 96.00 119 GLU A CA 1
ATOM 949 C C . GLU A 1 119 ? -15.291 1.767 10.479 1.00 96.00 119 GLU A C 1
ATOM 951 O O . GLU A 1 119 ? -15.747 1.009 11.333 1.00 96.00 119 GLU A O 1
ATOM 956 N N . LYS A 1 120 ? -16.089 2.465 9.656 1.00 96.19 120 LYS A N 1
ATOM 957 C CA . LYS A 1 120 ? -17.563 2.417 9.737 1.00 96.19 120 LYS A CA 1
ATOM 958 C C . LYS A 1 120 ? -18.115 1.007 9.531 1.00 96.19 120 LYS A C 1
ATOM 960 O O . LYS A 1 120 ? -19.124 0.652 10.131 1.00 96.19 120 LYS A O 1
ATOM 965 N N . SER A 1 121 ? -17.449 0.197 8.709 1.00 95.94 121 SER A N 1
ATOM 966 C CA . SER A 1 121 ? -17.804 -1.212 8.495 1.00 95.94 121 SER A CA 1
ATOM 967 C C . SER A 1 121 ? -17.348 -2.160 9.619 1.00 95.94 121 SER A C 1
ATOM 969 O O . SER A 1 121 ? -17.589 -3.363 9.537 1.00 95.94 121 SER A O 1
ATOM 971 N N . GLY A 1 122 ? -16.674 -1.652 10.658 1.00 95.94 122 GLY A N 1
ATOM 972 C CA . GLY A 1 122 ? -16.152 -2.445 11.776 1.00 95.94 122 GLY A CA 1
ATOM 973 C C . GLY A 1 122 ? -14.908 -3.273 11.438 1.00 95.94 122 GLY A C 1
ATOM 974 O O . GLY A 1 122 ? -14.547 -4.177 12.192 1.00 95.94 122 GLY A O 1
ATOM 975 N N . ARG A 1 123 ? -14.255 -2.991 10.303 1.00 96.44 123 ARG A N 1
ATOM 976 C CA . ARG A 1 123 ? -13.099 -3.749 9.799 1.00 96.44 123 ARG A CA 1
ATOM 977 C C . ARG A 1 123 ? -11.747 -3.174 10.214 1.00 96.44 123 ARG A C 1
ATOM 979 O O . ARG A 1 123 ? -10.756 -3.886 10.109 1.00 96.44 123 ARG A O 1
ATOM 986 N N . LEU A 1 124 ? -11.715 -1.928 10.686 1.00 97.00 124 LEU A N 1
ATOM 987 C CA . LEU A 1 124 ? -10.544 -1.305 11.307 1.00 97.00 124 LEU A CA 1
ATOM 988 C C . LEU A 1 124 ? -10.881 -0.906 12.740 1.00 97.00 124 LEU A C 1
ATOM 990 O O . LEU A 1 124 ? -11.863 -0.204 12.977 1.00 97.00 124 LEU A O 1
ATOM 994 N N . ARG A 1 125 ? -10.056 -1.328 13.698 1.00 96.94 125 ARG A N 1
ATOM 995 C CA . ARG A 1 125 ? -10.188 -0.974 15.120 1.00 96.94 125 ARG A CA 1
ATOM 996 C C . ARG A 1 125 ? -9.435 0.306 15.461 1.00 96.94 125 ARG A C 1
ATOM 998 O O . ARG A 1 125 ? -9.777 0.986 16.423 1.00 96.94 125 ARG A O 1
ATOM 1005 N N . ARG A 1 126 ? -8.394 0.622 14.694 1.00 97.44 126 ARG A N 1
ATOM 1006 C CA . ARG A 1 126 ? -7.459 1.732 14.910 1.00 97.44 126 ARG A CA 1
ATOM 1007 C C . ARG A 1 126 ? -7.478 2.722 13.749 1.00 97.44 126 ARG A C 1
ATOM 1009 O O . ARG A 1 126 ? -6.537 3.496 13.589 1.00 97.44 126 ARG A O 1
ATOM 1016 N N . GLY A 1 127 ? -8.584 2.761 13.004 1.00 96.44 127 GLY A N 1
ATOM 1017 C CA . GLY A 1 127 ? -8.850 3.776 11.985 1.00 96.44 127 GLY A CA 1
ATOM 1018 C C . GLY A 1 127 ? -8.602 5.218 12.459 1.00 96.44 127 GLY A C 1
ATOM 1019 O O . GLY A 1 127 ? -7.929 5.953 11.733 1.00 96.44 127 GLY A O 1
ATOM 1020 N N . PRO A 1 128 ? -8.976 5.624 13.696 1.00 96.69 128 PRO A N 1
ATOM 1021 C CA . PRO A 1 128 ? -8.665 6.966 14.190 1.00 96.69 128 PRO A CA 1
ATOM 1022 C C . PRO A 1 128 ? -7.162 7.260 14.272 1.00 96.69 128 PRO A C 1
ATOM 1024 O O . PRO A 1 128 ? -6.742 8.367 13.955 1.00 96.69 128 PRO A O 1
ATOM 1027 N N . ALA A 1 129 ? -6.340 6.275 14.648 1.00 96.69 129 ALA A N 1
ATOM 1028 C CA . ALA A 1 129 ? -4.888 6.441 14.712 1.00 96.69 129 ALA A CA 1
ATOM 1029 C C . ALA A 1 129 ? -4.253 6.478 13.312 1.00 96.69 129 ALA A C 1
ATOM 1031 O O . ALA A 1 129 ? -3.319 7.242 13.084 1.00 96.69 129 ALA A O 1
ATOM 1032 N N . MET A 1 130 ? -4.785 5.703 12.360 1.00 97.31 130 MET A N 1
ATOM 1033 C CA . MET A 1 130 ? -4.365 5.781 10.956 1.00 97.31 130 MET A CA 1
ATOM 1034 C C . MET A 1 130 ? -4.686 7.153 10.347 1.00 97.31 130 MET A C 1
ATOM 1036 O O . MET A 1 130 ? -3.836 7.722 9.668 1.00 97.31 130 MET A O 1
ATOM 1040 N N . ARG A 1 131 ? -5.877 7.712 10.620 1.00 96.31 131 ARG A N 1
ATOM 1041 C CA . ARG A 1 131 ? -6.234 9.078 10.197 1.00 96.31 131 ARG A CA 1
ATOM 1042 C C . ARG A 1 131 ? -5.332 10.129 10.827 1.00 96.31 131 ARG A C 1
ATOM 1044 O O . ARG A 1 131 ? -4.809 10.960 10.103 1.00 96.31 131 ARG A O 1
ATOM 1051 N N . ALA A 1 132 ? -5.092 10.037 12.135 1.00 95.06 132 ALA A N 1
ATOM 1052 C CA . ALA A 1 132 ? -4.216 10.975 12.832 1.00 95.06 132 ALA A CA 1
ATOM 1053 C C . ALA A 1 132 ? -2.811 11.012 12.214 1.00 95.06 132 ALA A C 1
ATOM 1055 O O . ALA A 1 132 ? -2.234 12.085 12.075 1.00 95.06 132 ALA A O 1
ATOM 1056 N N . TRP A 1 133 ? -2.279 9.857 11.792 1.00 95.44 133 TRP A N 1
ATOM 1057 C CA . TRP A 1 133 ? -1.022 9.821 11.048 1.00 95.44 133 TRP A CA 1
ATOM 1058 C C . TRP A 1 133 ? -1.143 10.559 9.708 1.00 95.44 133 TRP A C 1
ATOM 1060 O O . TRP A 1 133 ? -0.341 11.437 9.438 1.00 95.44 133 TRP A O 1
ATOM 1070 N N . LEU A 1 134 ? -2.168 10.274 8.898 1.00 94.38 134 LEU A N 1
ATOM 1071 C CA . LEU A 1 134 ? -2.373 10.911 7.583 1.00 94.38 134 LEU A CA 1
ATOM 1072 C C . LEU A 1 134 ? -2.594 12.432 7.658 1.00 94.38 134 LEU A C 1
ATOM 1074 O O . LEU A 1 134 ? -2.240 13.149 6.727 1.00 94.38 134 LEU A O 1
ATOM 1078 N N . GLU A 1 135 ? -3.185 12.908 8.751 1.00 92.75 135 GLU A N 1
ATOM 1079 C CA . GLU A 1 135 ? -3.501 14.317 9.016 1.00 92.75 135 GLU A CA 1
ATOM 1080 C C . GLU A 1 135 ? -2.384 15.048 9.772 1.00 92.75 135 GLU A C 1
ATOM 1082 O O . GLU A 1 135 ? -2.534 16.227 10.090 1.00 92.75 135 GLU A O 1
ATOM 1087 N N . THR A 1 136 ? -1.276 14.372 10.095 1.00 86.19 136 THR A N 1
ATOM 1088 C CA . THR A 1 136 ? -0.151 15.036 10.756 1.00 86.19 136 THR A CA 1
ATOM 1089 C C . THR A 1 136 ? 0.484 16.015 9.769 1.00 86.19 136 THR A C 1
ATOM 1091 O O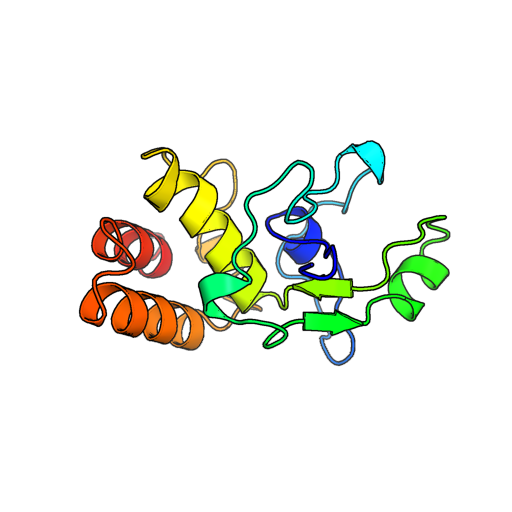 . THR A 1 136 ? 1.263 15.635 8.896 1.00 86.19 136 THR A O 1
ATOM 1094 N N . GLU A 1 137 ? 0.130 17.290 9.908 1.00 62.81 137 GLU A N 1
ATOM 1095 C CA . GLU A 1 137 ? 0.874 18.393 9.321 1.00 62.81 137 GLU A CA 1
ATOM 1096 C C . GLU A 1 137 ? 2.110 18.646 10.188 1.00 62.81 137 GLU A C 1
ATOM 1098 O O . GLU A 1 137 ? 2.007 18.814 11.407 1.00 62.81 137 GLU A O 1
ATOM 1103 N N . ASP A 1 138 ? 3.292 18.668 9.570 1.00 53.94 138 ASP A N 1
ATOM 1104 C CA . ASP A 1 138 ? 4.472 19.199 10.240 1.00 53.94 138 ASP A CA 1
ATOM 1105 C C . ASP A 1 138 ? 4.176 20.655 10.616 1.00 53.94 138 ASP A C 1
ATOM 1107 O O . ASP A 1 138 ? 4.036 21.516 9.743 1.00 53.94 138 ASP A O 1
ATOM 1111 N N . PHE A 1 139 ? 4.111 20.945 11.917 1.00 39.56 139 PHE A N 1
ATOM 1112 C CA . PHE A 1 139 ? 4.305 22.300 12.417 1.00 39.56 139 PHE A CA 1
ATOM 1113 C C . PHE A 1 139 ? 5.729 22.725 12.029 1.00 39.56 139 PHE A C 1
ATOM 1115 O O . PHE A 1 139 ? 6.688 22.425 12.742 1.00 39.56 139 PHE A O 1
ATOM 1122 N N . ARG A 1 140 ? 5.867 23.358 10.862 1.00 36.16 140 ARG A N 1
ATOM 1123 C CA . ARG A 1 140 ? 7.069 24.102 10.475 1.00 36.16 140 ARG A CA 1
ATOM 1124 C C . ARG A 1 140 ? 7.055 25.497 11.079 1.00 36.16 140 ARG A C 1
ATOM 1126 O O . ARG A 1 140 ? 5.983 26.141 11.048 1.00 36.16 140 ARG A O 1
#